Protein AF-A0A6P7TWE5-F1 (afdb_monomer_lite)

Structure (mmCIF, N/CA/C/O backbone):
data_AF-A0A6P7TWE5-F1
#
_entry.id   AF-A0A6P7TWE5-F1
#
loop_
_atom_site.group_PDB
_atom_site.id
_atom_site.type_symbol
_atom_site.label_atom_id
_atom_site.label_alt_id
_atom_site.label_comp_id
_atom_site.label_asym_id
_atom_site.label_entity_id
_atom_site.label_seq_id
_atom_site.pdbx_PDB_ins_code
_atom_site.Cartn_x
_atom_site.Cartn_y
_atom_site.Cartn_z
_atom_site.occupancy
_atom_site.B_iso_or_equiv
_atom_site.auth_seq_id
_atom_site.auth_comp_id
_atom_site.auth_asym_id
_atom_site.auth_atom_id
_atom_site.pdbx_PDB_model_num
ATOM 1 N N . MET A 1 1 ? -35.689 -6.577 49.315 1.00 40.00 1 MET A N 1
ATOM 2 C CA . MET A 1 1 ? -34.455 -6.416 48.510 1.00 40.00 1 MET A CA 1
ATOM 3 C C . MET A 1 1 ? -33.967 -4.991 48.693 1.00 40.00 1 MET A C 1
ATOM 5 O O . MET A 1 1 ? -34.772 -4.084 48.544 1.00 40.00 1 MET A O 1
ATOM 9 N N . ASN A 1 2 ? -32.713 -4.803 49.107 1.00 37.12 2 ASN A N 1
ATOM 10 C CA . ASN A 1 2 ? -32.165 -3.499 49.490 1.00 37.12 2 ASN A CA 1
ATOM 11 C C . ASN A 1 2 ? -31.443 -2.874 48.273 1.00 37.12 2 ASN A C 1
ATOM 13 O O . ASN A 1 2 ? -30.528 -3.521 47.755 1.00 37.12 2 ASN A O 1
ATOM 17 N N . PRO A 1 3 ? -31.833 -1.684 47.776 1.00 52.97 3 PRO A N 1
ATOM 18 C CA . PRO A 1 3 ? -31.231 -1.070 46.582 1.00 52.97 3 PRO A CA 1
ATOM 19 C C . PRO A 1 3 ? -29.738 -0.738 46.754 1.00 52.97 3 PRO A C 1
ATOM 21 O O . PRO A 1 3 ? -28.992 -0.742 45.779 1.00 52.97 3 PRO A O 1
ATOM 24 N N . ASP A 1 4 ? -29.289 -0.576 47.999 1.00 45.81 4 ASP A N 1
ATOM 25 C CA . ASP A 1 4 ? -27.899 -0.299 48.383 1.00 45.81 4 ASP A CA 1
ATOM 26 C C . ASP A 1 4 ? -26.917 -1.430 48.006 1.00 45.81 4 ASP A C 1
ATOM 28 O O . ASP A 1 4 ? -25.741 -1.204 47.720 1.00 45.81 4 ASP A O 1
ATOM 32 N N . LEU A 1 5 ? -27.403 -2.678 47.952 1.00 46.31 5 LEU A N 1
ATOM 33 C CA . LEU A 1 5 ? -26.560 -3.847 47.678 1.00 46.31 5 LEU A CA 1
ATOM 34 C C . LEU A 1 5 ? -26.184 -3.955 46.191 1.00 46.31 5 LEU A C 1
ATOM 36 O O . LEU A 1 5 ? -25.130 -4.489 45.853 1.00 46.31 5 LEU A O 1
ATOM 40 N N . LYS A 1 6 ? -27.031 -3.415 45.304 1.00 48.97 6 LYS A N 1
ATOM 41 C CA . LYS A 1 6 ? -26.830 -3.441 43.848 1.00 48.97 6 LYS A CA 1
ATOM 42 C C . LYS A 1 6 ? -25.816 -2.382 43.394 1.00 48.97 6 LYS A C 1
ATOM 44 O O . LYS A 1 6 ? -25.084 -2.613 42.436 1.00 48.97 6 LYS A O 1
ATOM 49 N N . GLU A 1 7 ? -25.746 -1.261 44.113 1.00 49.50 7 GLU A N 1
ATOM 50 C CA . GLU A 1 7 ? -24.743 -0.202 43.930 1.00 49.50 7 GLU A CA 1
ATOM 51 C C . GLU A 1 7 ? -23.364 -0.634 44.453 1.00 49.50 7 GLU A C 1
ATOM 53 O O . GLU A 1 7 ? -22.367 -0.494 43.745 1.00 49.50 7 GLU A O 1
ATOM 58 N N . LYS A 1 8 ? -23.297 -1.272 45.633 1.00 48.22 8 LYS A N 1
ATOM 59 C CA . LYS A 1 8 ? -22.029 -1.794 46.183 1.00 48.22 8 LYS A CA 1
ATOM 60 C C . LYS A 1 8 ? -21.395 -2.904 45.341 1.00 48.22 8 LYS A C 1
ATOM 62 O O . LYS A 1 8 ? -20.175 -3.013 45.311 1.00 48.22 8 LYS A O 1
ATOM 67 N N . PHE A 1 9 ? -22.193 -3.696 44.622 1.00 46.84 9 PHE A N 1
A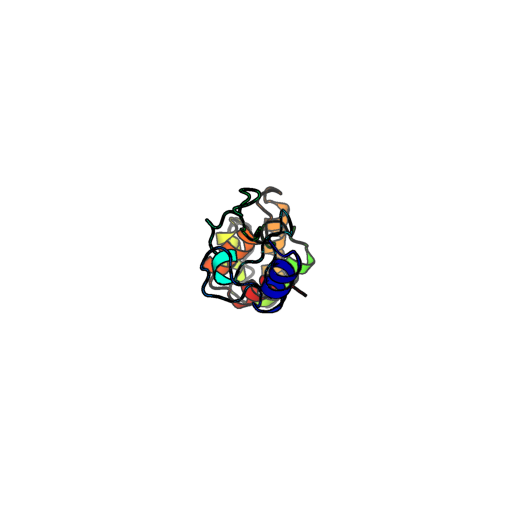TOM 68 C CA . PHE A 1 9 ? -21.667 -4.736 43.729 1.00 46.84 9 PHE A CA 1
ATOM 69 C C . PHE A 1 9 ? -21.022 -4.167 42.455 1.00 46.84 9 PHE A C 1
ATOM 71 O O . PHE A 1 9 ? -20.082 -4.757 41.931 1.00 46.84 9 PHE A O 1
ATOM 78 N N . LYS A 1 10 ? -21.473 -2.997 41.979 1.00 47.69 10 LYS A N 1
ATOM 79 C CA . LYS A 1 10 ? -20.889 -2.314 40.812 1.00 47.69 10 LYS A CA 1
ATOM 80 C C . LYS A 1 10 ? -19.547 -1.644 41.105 1.00 47.69 10 LYS A C 1
ATOM 82 O O . LYS A 1 10 ? -18.779 -1.433 40.174 1.00 47.69 10 LYS A O 1
ATOM 87 N N . SER A 1 11 ? -19.258 -1.301 42.362 1.00 47.06 11 SER A N 1
ATOM 88 C CA . SER A 1 11 ? -18.037 -0.562 42.715 1.00 47.06 11 SER A CA 1
ATOM 89 C C . SER A 1 11 ? -16.842 -1.450 43.081 1.00 47.06 11 SER A C 1
ATOM 91 O O . SER A 1 11 ? -15.770 -0.914 43.349 1.00 47.06 11 SER A O 1
ATOM 93 N N . LEU A 1 12 ? -17.016 -2.775 43.152 1.00 44.78 12 LEU A N 1
ATOM 94 C CA . LEU A 1 12 ? -15.995 -3.704 43.664 1.00 44.78 12 LEU A CA 1
ATOM 95 C C . LEU A 1 12 ? -15.346 -4.590 42.595 1.00 44.78 12 LEU A C 1
ATOM 97 O O . LEU A 1 12 ? -14.337 -5.227 42.884 1.00 44.78 12 LEU A O 1
ATOM 101 N N . PHE A 1 13 ? -15.868 -4.598 41.369 1.00 48.84 13 PHE A N 1
ATOM 102 C CA . PHE A 1 13 ? -15.290 -5.370 40.275 1.00 48.84 13 PHE A CA 1
ATOM 103 C C . PHE A 1 13 ? -14.877 -4.418 39.148 1.00 48.84 13 PHE A C 1
ATOM 105 O O . PHE A 1 13 ? -15.756 -3.805 38.539 1.00 48.84 13 PHE A O 1
ATOM 112 N N . PRO A 1 14 ? -13.572 -4.252 38.846 1.00 53.88 14 PRO A N 1
ATOM 113 C CA . PRO A 1 14 ? -13.181 -3.688 37.558 1.00 53.88 14 PRO A CA 1
ATOM 114 C C . PRO A 1 14 ? -13.872 -4.529 36.486 1.00 53.88 14 PRO A C 1
ATOM 116 O O . PRO A 1 14 ? -13.806 -5.752 36.555 1.00 53.88 14 PRO A O 1
ATOM 119 N N . SER A 1 15 ? -14.610 -3.878 35.584 1.00 63.00 15 SER A N 1
ATOM 120 C CA . SER A 1 15 ? -15.522 -4.499 34.617 1.00 63.00 15 SER A CA 1
ATOM 121 C C . SER A 1 15 ? -14.880 -5.716 33.959 1.00 63.00 15 SER A C 1
ATOM 123 O O . SER A 1 15 ? -14.079 -5.566 33.042 1.00 63.00 15 SER A O 1
ATOM 125 N N . LEU A 1 16 ? -15.173 -6.914 34.464 1.00 65.12 16 LEU A N 1
ATOM 126 C CA . LEU A 1 16 ? -14.702 -8.155 33.867 1.00 65.12 16 LEU A CA 1
ATOM 127 C C . LEU A 1 16 ? -15.353 -8.309 32.496 1.00 65.12 16 LEU A C 1
ATOM 129 O O . LEU A 1 16 ? -16.428 -7.768 32.227 1.00 65.12 16 LEU A O 1
ATOM 133 N N . CYS A 1 17 ? -14.662 -9.015 31.614 1.00 69.94 17 CYS A N 1
ATOM 134 C CA . CYS A 1 17 ? -15.148 -9.293 30.276 1.00 69.94 17 CYS A CA 1
ATOM 135 C C . CYS A 1 17 ? -16.419 -10.104 30.351 1.00 69.94 17 CYS A C 1
ATOM 137 O O . CYS A 1 17 ? -16.423 -11.193 30.902 1.00 69.94 17 CYS A O 1
ATOM 139 N N . LEU A 1 18 ? -17.481 -9.599 29.739 1.00 67.81 18 LEU A N 1
ATOM 140 C CA . LEU A 1 18 ? -18.753 -10.312 29.676 1.00 67.81 18 LEU A CA 1
ATOM 141 C C . LEU A 1 18 ? -18.718 -11.527 28.732 1.00 67.81 18 LEU A C 1
ATOM 143 O O . LEU A 1 18 ? -19.698 -12.253 28.657 1.00 67.81 18 LEU A O 1
ATOM 147 N N . PHE A 1 19 ? -17.611 -11.740 28.012 1.00 67.88 19 PHE A N 1
ATOM 148 C CA . PHE A 1 19 ? -17.412 -12.911 27.155 1.00 67.88 19 PHE A CA 1
ATOM 149 C C . PHE A 1 19 ? -16.644 -14.035 27.836 1.00 67.88 19 PHE A C 1
ATOM 151 O O . PHE A 1 19 ? -17.049 -15.186 27.736 1.00 67.88 19 PHE A O 1
ATOM 158 N N . CYS A 1 20 ? -15.518 -13.719 28.480 1.00 72.31 20 CYS A N 1
ATOM 159 C CA . CYS A 1 20 ? -14.682 -14.739 29.110 1.00 72.31 20 CYS A CA 1
ATOM 160 C C . CYS A 1 20 ? -14.791 -14.759 30.630 1.00 72.31 20 CYS A C 1
ATOM 162 O O . CYS A 1 20 ? -14.310 -15.700 31.235 1.00 72.31 20 CYS A O 1
ATOM 164 N N . GLU A 1 21 ? -15.357 -13.725 31.257 1.00 70.62 21 GLU A N 1
ATOM 165 C CA . GLU A 1 21 ? -15.480 -13.551 32.716 1.00 70.62 21 GLU A CA 1
ATOM 166 C C . GLU A 1 21 ? -14.149 -13.584 33.498 1.00 70.62 21 GLU A C 1
ATOM 168 O O . GLU A 1 21 ? -14.121 -13.346 34.701 1.00 70.62 21 GLU A O 1
ATOM 173 N N . GLU A 1 22 ? -13.026 -13.789 32.811 1.00 69.06 22 GLU A N 1
ATOM 174 C CA . GLU A 1 22 ? -11.705 -13.974 33.408 1.00 69.06 22 GLU A CA 1
ATOM 175 C C . GLU A 1 22 ? -10.855 -12.701 33.379 1.00 69.06 22 GLU A C 1
ATOM 177 O O . GLU A 1 22 ? -10.067 -12.444 34.289 1.00 69.06 22 GLU A O 1
ATOM 182 N N . LYS A 1 23 ? -10.986 -11.892 32.321 1.00 74.38 23 LYS A N 1
ATOM 183 C CA . LYS A 1 23 ? -10.081 -10.764 32.053 1.00 74.38 23 LYS A CA 1
ATOM 184 C C . LYS A 1 23 ? -10.754 -9.430 32.330 1.00 74.38 23 LYS A C 1
ATOM 186 O O . LYS A 1 23 ? -11.927 -9.235 32.017 1.00 74.38 23 LYS A O 1
ATOM 191 N N . VAL A 1 24 ? -9.992 -8.483 32.874 1.00 71.00 24 VAL A N 1
ATOM 192 C CA . VAL A 1 24 ? -10.452 -7.098 33.033 1.00 71.00 24 VAL A CA 1
ATOM 193 C C . VAL A 1 24 ? -10.667 -6.485 31.655 1.00 71.00 24 VAL A C 1
ATOM 195 O O . VAL A 1 24 ? -9.848 -6.634 30.749 1.00 71.00 24 VAL A O 1
ATOM 198 N N . SER A 1 25 ? -11.787 -5.793 31.509 1.00 66.50 25 SER A N 1
ATOM 199 C CA . SER A 1 25 ? -12.202 -5.178 30.261 1.00 66.50 25 SER A CA 1
ATOM 200 C C . SER A 1 25 ? -12.032 -3.681 30.303 1.00 66.50 25 SER A C 1
ATOM 202 O O . SER A 1 25 ? -12.482 -3.008 31.232 1.00 66.50 25 SER A O 1
ATOM 204 N N . THR A 1 26 ? -11.406 -3.168 29.255 1.00 64.50 26 THR A N 1
ATOM 205 C CA . THR A 1 26 ? -11.159 -1.742 29.036 1.00 64.50 26 THR A CA 1
ATOM 206 C C . THR A 1 26 ? -11.798 -1.252 27.739 1.00 64.50 26 THR A C 1
ATOM 208 O O . THR A 1 26 ? -11.992 -0.047 27.573 1.00 64.50 26 THR A O 1
ATOM 211 N N . LEU A 1 27 ? -12.169 -2.163 26.831 1.00 65.19 27 LEU A N 1
ATOM 212 C CA . LEU A 1 27 ? -12.747 -1.817 25.539 1.00 65.19 27 LEU A CA 1
ATOM 213 C C . LEU A 1 27 ? -14.261 -1.749 25.627 1.00 65.19 27 LEU A C 1
ATOM 215 O O . LEU A 1 27 ? -14.900 -2.689 26.085 1.00 65.19 27 LEU A O 1
ATOM 219 N N . LYS A 1 28 ? -14.843 -0.659 25.130 1.00 67.56 28 LYS A N 1
ATOM 220 C CA . LYS A 1 28 ? -16.293 -0.533 24.972 1.00 67.56 28 LYS A CA 1
ATOM 221 C C . LYS A 1 28 ? -16.727 -1.055 23.604 1.00 67.56 28 LYS A C 1
ATOM 223 O O . LYS A 1 28 ? -16.051 -0.800 22.610 1.00 67.56 28 LYS A O 1
ATOM 228 N N . CYS A 1 29 ? -17.878 -1.721 23.544 1.00 63.84 29 CYS A N 1
ATOM 229 C CA . CYS A 1 29 ? -18.528 -2.068 22.282 1.00 63.84 29 CYS A CA 1
ATOM 230 C C . CYS A 1 29 ? -18.778 -0.792 21.470 1.00 63.84 29 CYS A C 1
ATOM 232 O O . CYS A 1 29 ? -19.393 0.149 21.969 1.00 63.84 29 CYS A O 1
ATOM 234 N N . GLN A 1 30 ? -18.308 -0.759 20.225 1.00 59.81 30 GLN A N 1
ATOM 235 C CA . GLN A 1 30 ? -18.367 0.445 19.395 1.00 59.81 30 GLN A CA 1
ATOM 236 C C . GLN A 1 30 ? -19.795 0.787 18.948 1.00 59.81 30 GLN A C 1
ATOM 238 O O . GLN A 1 30 ? -20.130 1.963 18.844 1.00 59.81 30 GLN A O 1
ATOM 243 N N . SER A 1 31 ? -20.656 -0.214 18.748 1.00 62.19 31 SER A N 1
ATOM 244 C CA . SER A 1 31 ? -22.012 -0.001 18.225 1.00 62.19 31 SER A CA 1
ATOM 245 C C . SER A 1 31 ? -22.982 0.556 19.267 1.00 62.19 31 SER A C 1
ATOM 247 O O . SER A 1 31 ? -23.810 1.402 18.946 1.00 62.19 31 SER A O 1
ATOM 249 N N . CYS A 1 32 ? -22.913 0.079 20.514 1.00 68.19 32 CYS A N 1
ATOM 250 C CA . CYS A 1 32 ? -23.849 0.491 21.565 1.00 68.19 32 CYS A CA 1
ATOM 251 C C . CYS A 1 32 ? -23.189 1.250 22.720 1.00 68.19 32 CYS A C 1
ATOM 253 O O . CYS A 1 32 ? -23.896 1.889 23.494 1.00 68.19 32 CYS A O 1
ATOM 255 N N . GLY A 1 33 ? -21.865 1.162 22.888 1.00 63.78 33 GLY A N 1
ATOM 256 C CA . GLY A 1 33 ? -21.130 1.769 24.005 1.00 63.78 33 GLY A CA 1
ATOM 257 C C . GLY A 1 33 ? -21.430 1.169 25.383 1.00 63.78 33 GLY A C 1
ATOM 258 O O . GLY A 1 33 ? -20.843 1.608 26.372 1.00 63.78 33 GLY A O 1
ATOM 259 N N . GLN A 1 34 ? -22.338 0.191 25.459 1.00 59.41 34 GLN A N 1
ATOM 260 C CA . GLN A 1 34 ? -22.897 -0.330 26.710 1.00 59.41 34 GLN A CA 1
ATOM 261 C C . GLN A 1 34 ? -22.122 -1.527 27.272 1.00 59.41 34 GLN A C 1
ATOM 263 O O . GLN A 1 34 ? -22.130 -1.739 28.481 1.00 59.41 34 GLN A O 1
ATOM 268 N N . MET A 1 35 ? -21.425 -2.287 26.424 1.00 60.28 35 MET A N 1
ATOM 269 C CA . MET A 1 35 ? -20.679 -3.479 26.835 1.00 60.28 35 MET A CA 1
ATOM 270 C C . MET A 1 35 ? -19.188 -3.181 26.983 1.00 60.28 35 MET A C 1
ATOM 272 O O . MET A 1 35 ? -18.642 -2.461 26.149 1.00 60.28 35 MET A O 1
ATOM 276 N N . VAL A 1 36 ? -18.535 -3.753 28.002 1.00 64.81 36 VAL A N 1
ATOM 277 C CA . VAL A 1 36 ? -17.075 -3.705 28.172 1.00 64.81 36 VAL A CA 1
ATOM 278 C C . VAL A 1 36 ? -16.508 -5.115 27.977 1.00 64.81 36 VAL A C 1
ATOM 280 O O . VAL A 1 36 ? -16.946 -6.046 28.651 1.00 64.81 36 VAL A O 1
ATOM 283 N N . ILE A 1 37 ? -15.577 -5.279 27.037 1.00 70.88 37 ILE A N 1
ATOM 284 C CA . ILE A 1 37 ? -14.916 -6.553 26.706 1.00 70.88 37 ILE A CA 1
ATOM 285 C C . ILE A 1 37 ? -13.390 -6.431 26.829 1.00 70.88 37 ILE A C 1
ATOM 287 O O . ILE A 1 37 ? -12.836 -5.324 26.808 1.00 70.88 37 ILE A O 1
ATOM 291 N N . CYS A 1 38 ? -12.697 -7.558 26.987 1.00 73.38 38 CYS A N 1
ATOM 292 C CA . CYS A 1 38 ? -11.237 -7.583 27.001 1.00 73.38 38 CYS A CA 1
ATOM 293 C C . CYS A 1 38 ? -10.676 -7.473 25.576 1.00 73.38 38 CYS A C 1
ATOM 295 O O . CYS A 1 38 ? -11.379 -7.725 24.595 1.00 73.38 38 CYS A O 1
ATOM 297 N N . GLU A 1 39 ? -9.403 -7.088 25.458 1.00 70.00 39 GLU A N 1
ATOM 298 C CA . GLU A 1 39 ? -8.745 -6.881 24.160 1.00 70.00 39 GLU A CA 1
ATOM 299 C C . GLU A 1 39 ? -8.763 -8.128 23.274 1.00 70.00 39 GLU A C 1
ATOM 301 O O . GLU A 1 39 ? -8.982 -8.025 22.070 1.00 70.00 39 GLU A O 1
ATOM 306 N N . GLU A 1 40 ? -8.604 -9.306 23.871 1.00 71.12 40 GLU A N 1
ATOM 307 C CA . GLU A 1 40 ? -8.606 -10.573 23.140 1.00 71.12 40 GLU A CA 1
ATOM 308 C C . GLU A 1 40 ? -9.989 -10.891 22.569 1.00 71.12 40 GLU A C 1
ATOM 310 O O . GLU A 1 40 ? -10.123 -11.062 21.359 1.00 71.12 40 GLU A O 1
ATOM 315 N N . CYS A 1 41 ? -11.038 -10.848 23.397 1.00 72.38 41 CYS A N 1
ATOM 316 C CA . CYS A 1 41 ? -12.408 -11.074 22.932 1.00 72.38 41 CYS A CA 1
ATOM 317 C C . CYS A 1 41 ? -12.873 -9.991 21.942 1.00 72.38 41 CYS A C 1
ATOM 319 O O . CYS A 1 41 ? -13.679 -10.275 21.063 1.00 72.38 41 CYS A O 1
ATOM 321 N N . GLY A 1 42 ? -12.361 -8.759 22.037 1.00 65.56 42 GLY A N 1
ATOM 322 C CA . GLY A 1 42 ? -12.638 -7.692 21.064 1.00 65.56 42 GLY A CA 1
ATOM 323 C C . GLY A 1 42 ? -11.896 -7.819 19.734 1.00 65.56 42 GLY A C 1
ATOM 324 O O . GLY A 1 42 ? -12.201 -7.082 18.798 1.00 65.56 42 GLY A O 1
ATOM 325 N N . THR A 1 43 ? -10.925 -8.726 19.644 1.00 62.88 43 THR A N 1
ATOM 326 C CA . THR A 1 43 ? -10.154 -8.974 18.417 1.00 62.88 43 THR A CA 1
ATOM 327 C C . THR A 1 43 ? -10.647 -10.220 17.681 1.00 62.88 43 THR A C 1
ATOM 329 O O . THR A 1 43 ? -10.376 -10.374 16.492 1.00 62.88 43 THR A O 1
ATOM 332 N N . GLU A 1 44 ? -11.408 -11.096 18.345 1.00 62.50 44 GLU A N 1
ATOM 333 C CA . GLU A 1 44 ? -11.959 -12.277 17.689 1.00 62.50 44 GLU A CA 1
ATOM 334 C C . GLU A 1 44 ? -13.023 -11.900 16.643 1.00 62.50 44 GLU A C 1
ATOM 336 O O . GLU A 1 44 ? -13.971 -11.176 16.957 1.00 62.50 44 GLU A O 1
ATOM 341 N N . PRO A 1 45 ? -12.927 -12.427 15.407 1.00 55.88 45 PRO A N 1
ATOM 342 C CA . PRO A 1 45 ? -13.816 -12.070 14.297 1.00 55.88 45 PRO A CA 1
ATOM 343 C C . PRO A 1 45 ? -15.269 -12.522 14.500 1.00 55.88 45 PRO A C 1
ATOM 345 O O . PRO A 1 45 ? -16.133 -12.187 13.695 1.00 55.88 45 PRO A O 1
ATOM 348 N N . ASN A 1 46 ? -15.537 -13.284 15.563 1.00 57.16 46 ASN A N 1
ATOM 349 C CA . ASN A 1 46 ? -16.837 -13.870 15.862 1.00 57.16 46 ASN A CA 1
ATOM 350 C C . ASN A 1 46 ? -17.398 -13.433 17.224 1.00 57.16 46 ASN A C 1
ATOM 352 O O . ASN A 1 46 ? -18.370 -14.012 17.706 1.00 57.16 46 ASN A O 1
ATOM 356 N N . SER A 1 47 ? -16.793 -12.434 17.877 1.00 61.53 47 SER A N 1
ATOM 357 C CA . SER A 1 47 ? -17.402 -11.864 19.073 1.00 61.53 47 SER A CA 1
ATOM 358 C C . SER A 1 47 ? -18.596 -11.003 18.654 1.00 61.53 47 SER A C 1
ATOM 360 O O . SER A 1 47 ? -18.473 -10.079 17.852 1.00 61.53 47 SER A O 1
ATOM 362 N N . THR A 1 48 ? -19.783 -11.334 19.157 1.00 64.62 48 THR A N 1
ATOM 363 C CA . THR A 1 48 ? -21.022 -10.577 18.927 1.00 64.62 48 THR A CA 1
ATOM 364 C C . THR A 1 48 ? -21.535 -10.022 20.241 1.00 64.62 48 THR A C 1
ATOM 366 O O . THR A 1 48 ? -21.782 -10.782 21.178 1.00 64.62 48 THR A O 1
ATOM 369 N N . CYS A 1 49 ? -21.738 -8.711 20.325 1.00 66.00 49 CYS A N 1
ATOM 370 C CA . CYS A 1 49 ? -22.273 -8.072 21.521 1.00 66.00 49 CYS A CA 1
ATOM 371 C C . CYS A 1 49 ? -23.600 -8.728 21.939 1.00 66.00 49 CYS A C 1
ATOM 373 O O . CYS A 1 49 ? -24.555 -8.709 21.175 1.00 66.00 49 CYS A O 1
ATOM 375 N N . LEU A 1 50 ? -23.695 -9.270 23.153 1.00 65.06 50 LEU A N 1
ATOM 376 C CA . LEU A 1 50 ? -24.901 -9.978 23.613 1.00 65.06 50 LEU A CA 1
ATOM 377 C C . LEU A 1 50 ? -26.148 -9.076 23.722 1.00 65.06 50 LEU A C 1
ATOM 379 O O . LEU A 1 50 ? -27.265 -9.572 23.635 1.00 65.06 50 LEU A O 1
ATOM 383 N N . GLU A 1 51 ? -25.969 -7.760 23.876 1.00 62.75 51 GLU A N 1
ATOM 384 C CA . GLU A 1 51 ? -27.076 -6.797 24.004 1.00 62.75 51 GLU A CA 1
ATOM 385 C C . GLU A 1 51 ? -27.634 -6.341 22.648 1.00 62.75 51 GLU A C 1
ATOM 387 O O . GLU A 1 51 ? -28.845 -6.304 22.448 1.00 62.75 51 GLU A O 1
ATOM 392 N N . CYS A 1 52 ? -26.769 -5.996 21.687 1.00 65.31 52 CYS A N 1
ATOM 393 C CA . CYS A 1 52 ? -27.204 -5.490 20.377 1.00 65.31 52 CYS A CA 1
ATOM 394 C C . CYS A 1 52 ? -27.005 -6.479 19.220 1.00 65.31 52 CYS A C 1
ATOM 396 O O . CYS A 1 52 ? -27.365 -6.160 18.087 1.00 65.31 52 CYS A O 1
ATOM 398 N N . GLN A 1 53 ? -26.423 -7.649 19.497 1.00 64.38 53 GLN A N 1
ATOM 399 C CA . GLN A 1 53 ? -26.086 -8.712 18.539 1.00 64.38 53 GLN A CA 1
ATOM 400 C C . GLN A 1 53 ? -25.233 -8.232 17.356 1.00 64.38 53 GLN A C 1
ATOM 402 O O . GLN A 1 53 ? -25.162 -8.887 16.321 1.00 64.38 53 GLN A O 1
ATOM 407 N N . GLN A 1 54 ? -24.567 -7.085 17.509 1.00 62.72 54 GLN A N 1
ATOM 408 C CA . GLN A 1 54 ? -23.658 -6.549 16.505 1.00 62.72 54 GLN A CA 1
ATOM 409 C C . GLN A 1 54 ? -22.266 -7.171 16.665 1.00 62.72 54 GLN A C 1
ATOM 411 O O . GLN A 1 54 ? -21.846 -7.411 17.804 1.00 62.72 54 GLN A O 1
ATOM 416 N N . PRO A 1 55 ? -21.531 -7.392 15.562 1.00 60.94 55 PRO A N 1
ATOM 417 C CA . PRO A 1 55 ? -20.137 -7.806 15.620 1.00 60.94 55 PRO A CA 1
ATOM 418 C C . PRO A 1 55 ? -19.326 -6.808 16.453 1.00 60.94 55 PRO A C 1
ATOM 420 O O . PRO A 1 55 ? -19.367 -5.602 16.214 1.00 60.94 55 PRO A O 1
ATOM 423 N N . THR A 1 56 ? -18.578 -7.301 17.438 1.00 53.69 56 THR A N 1
ATOM 424 C CA . THR A 1 56 ? -17.578 -6.510 18.174 1.00 53.69 56 THR A CA 1
ATOM 425 C C . THR A 1 56 ? -16.263 -6.390 17.420 1.00 53.69 56 THR A C 1
ATOM 427 O O . THR A 1 56 ? -15.302 -5.849 17.966 1.00 53.69 56 THR A O 1
ATOM 430 N N . THR A 1 57 ? -16.239 -6.818 16.153 1.00 48.44 57 THR A N 1
ATOM 431 C CA . THR A 1 57 ? -15.140 -6.550 15.240 1.00 48.44 57 THR A CA 1
ATOM 432 C C . THR A 1 57 ? -14.804 -5.073 15.318 1.00 48.44 57 THR A C 1
ATOM 434 O O . THR A 1 57 ? -15.658 -4.214 15.079 1.00 48.44 57 THR A O 1
ATOM 437 N N . ARG A 1 58 ? -13.532 -4.766 15.582 1.00 46.84 58 ARG A N 1
ATOM 438 C CA . ARG A 1 58 ? -12.964 -3.582 14.953 1.00 46.84 58 ARG A CA 1
ATOM 439 C C . ARG A 1 58 ? -13.327 -3.736 13.480 1.00 46.84 58 ARG A C 1
ATOM 441 O O . ARG A 1 58 ? -12.827 -4.661 12.842 1.00 46.84 58 ARG A O 1
ATOM 448 N N . GLU A 1 59 ? -14.178 -2.866 12.934 1.00 47.78 59 GLU A N 1
ATOM 449 C CA . GLU A 1 59 ? -13.936 -2.490 11.548 1.00 47.78 59 GLU A CA 1
ATOM 450 C C . GLU A 1 59 ? -12.456 -2.145 11.557 1.00 47.78 59 GLU A C 1
ATOM 452 O O . GLU A 1 59 ? -12.026 -1.261 12.308 1.00 47.78 59 GLU A O 1
ATOM 457 N N . SER A 1 60 ? -11.645 -2.971 10.897 1.00 45.47 60 SER A N 1
ATOM 458 C CA . SER A 1 60 ? -10.246 -2.659 10.720 1.00 45.47 60 SER A CA 1
ATOM 459 C C . SER A 1 60 ? -10.269 -1.262 10.125 1.00 45.47 60 SER A C 1
ATOM 461 O O . SER A 1 60 ? -10.638 -1.093 8.970 1.00 45.47 60 SER A O 1
ATOM 463 N N . GLY A 1 61 ? -9.971 -0.226 10.918 1.00 44.19 61 GLY A N 1
ATOM 464 C CA . GLY A 1 61 ? -10.057 1.170 10.471 1.00 44.19 61 GLY A CA 1
ATOM 465 C C . GLY A 1 61 ? -9.104 1.464 9.305 1.00 44.19 61 GLY A C 1
ATOM 466 O O . GLY A 1 61 ? -9.064 2.571 8.775 1.00 44.19 61 GLY A O 1
ATOM 467 N N . ILE A 1 62 ? -8.332 0.452 8.911 1.00 48.31 62 ILE A N 1
ATOM 468 C CA . ILE A 1 62 ? -7.477 0.368 7.743 1.00 48.31 62 ILE A CA 1
ATOM 469 C C . ILE A 1 62 ? -8.303 0.158 6.460 1.00 48.31 62 ILE A C 1
ATOM 471 O O . ILE A 1 62 ? -7.930 0.701 5.423 1.00 48.31 62 ILE A O 1
ATOM 475 N N . GLU A 1 63 ? -9.438 -0.549 6.509 1.00 47.94 63 GLU A N 1
ATOM 476 C CA . GLU A 1 63 ? -10.200 -0.965 5.317 1.00 47.94 63 GLU A CA 1
ATOM 477 C C . GLU A 1 63 ? -10.887 0.209 4.591 1.00 47.94 63 GLU A C 1
ATOM 479 O O . GLU A 1 63 ? -11.145 0.131 3.393 1.00 47.94 63 GLU A O 1
ATOM 484 N N . SER A 1 64 ? -11.059 1.353 5.265 1.00 53.09 64 SER A N 1
ATOM 485 C CA . SER A 1 64 ? -11.808 2.501 4.723 1.00 53.09 64 SER A CA 1
ATOM 486 C C . SER A 1 64 ? -10.982 3.776 4.544 1.00 53.09 64 SER A C 1
ATOM 488 O O . SER A 1 64 ? -11.485 4.775 4.011 1.00 53.09 64 SER A O 1
ATOM 490 N N . ARG A 1 65 ? -9.711 3.806 4.976 1.00 63.91 65 ARG A N 1
ATOM 491 C CA . ARG A 1 65 ? -8.884 5.000 4.759 1.00 63.91 65 ARG A CA 1
ATOM 492 C C . ARG A 1 65 ? -8.452 5.039 3.295 1.00 63.91 65 ARG A C 1
ATOM 494 O O . ARG A 1 65 ? -7.525 4.351 2.877 1.00 63.91 65 ARG A O 1
ATOM 501 N N . LYS A 1 66 ? -9.107 5.920 2.535 1.00 69.62 66 LYS A N 1
ATOM 502 C CA . LYS A 1 66 ? -8.710 6.261 1.165 1.00 69.62 66 LYS A CA 1
ATOM 503 C C . LYS A 1 66 ? -7.235 6.653 1.127 1.00 69.62 66 LYS A C 1
ATOM 505 O O . LYS A 1 66 ? -6.813 7.571 1.842 1.00 69.62 66 LYS A O 1
ATOM 510 N N . LEU A 1 67 ? -6.483 5.970 0.269 1.00 78.50 67 LEU A N 1
ATOM 511 C CA . LEU A 1 67 ? -5.097 6.297 -0.033 1.00 78.50 67 LEU A CA 1
ATOM 512 C C . LEU A 1 67 ? -5.002 7.722 -0.582 1.00 78.50 67 LEU A C 1
ATOM 514 O O . LEU A 1 67 ? -5.806 8.149 -1.412 1.00 78.50 67 LEU A O 1
ATOM 518 N N . LYS A 1 68 ? -4.017 8.474 -0.093 1.00 84.12 68 LYS A N 1
ATOM 519 C CA . LYS A 1 68 ? -3.676 9.799 -0.615 1.00 84.12 68 LYS A CA 1
ATOM 520 C C . LYS A 1 68 ? -2.323 9.734 -1.303 1.00 84.12 68 LYS A C 1
ATOM 522 O O . LYS A 1 68 ? -1.463 8.944 -0.934 1.00 84.12 68 LYS A O 1
ATOM 527 N N . GLU A 1 69 ? -2.089 10.657 -2.223 1.00 84.56 69 GLU A N 1
ATOM 528 C CA . GLU A 1 69 ? -0.828 10.778 -2.965 1.00 84.56 69 GLU A CA 1
ATOM 529 C C . GLU A 1 69 ? 0.409 10.859 -2.045 1.00 84.56 69 GLU A C 1
ATOM 531 O O . GLU A 1 69 ? 1.433 10.219 -2.281 1.00 84.56 69 GLU A O 1
ATOM 536 N N . LYS A 1 70 ? 0.279 11.551 -0.904 1.00 87.56 70 LYS A N 1
ATOM 537 C CA . LYS A 1 70 ? 1.321 11.608 0.135 1.00 87.56 70 LYS A CA 1
ATOM 538 C C . LYS A 1 70 ? 1.672 10.239 0.734 1.00 87.56 70 LYS A C 1
ATOM 540 O O . LYS A 1 70 ? 2.812 10.037 1.145 1.00 87.56 70 LYS A O 1
ATOM 545 N N . ASP A 1 71 ? 0.704 9.330 0.817 1.00 86.56 71 ASP A N 1
ATOM 546 C C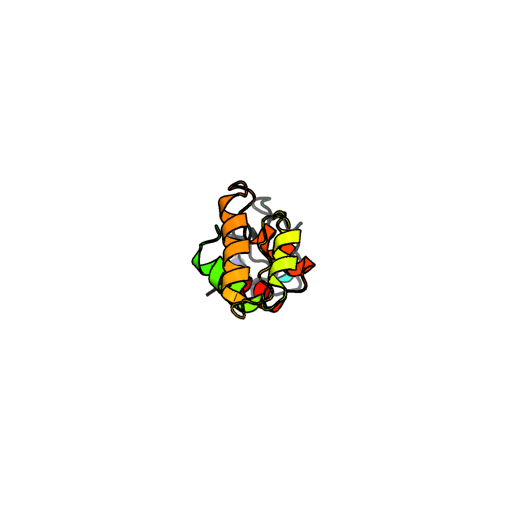A . ASP A 1 71 ? 0.891 7.993 1.378 1.00 86.56 71 ASP A CA 1
ATOM 547 C C . ASP A 1 71 ? 1.671 7.129 0.374 1.00 86.56 71 ASP A C 1
ATOM 549 O O . ASP A 1 71 ? 2.620 6.453 0.765 1.00 86.56 71 ASP A O 1
ATOM 553 N N . LEU A 1 72 ? 1.398 7.283 -0.929 1.00 88.94 72 LEU A N 1
ATOM 554 C CA . LEU A 1 72 ? 2.179 6.653 -2.003 1.00 88.94 72 LEU A CA 1
ATOM 555 C C . LEU A 1 72 ? 3.649 7.087 -1.966 1.00 88.94 72 LEU A C 1
ATOM 557 O O . LEU A 1 72 ? 4.545 6.253 -2.062 1.00 88.94 72 LEU A O 1
ATOM 561 N N . LEU A 1 73 ? 3.925 8.379 -1.753 1.00 89.62 73 LEU A N 1
ATOM 562 C CA . LEU A 1 73 ? 5.303 8.869 -1.643 1.00 89.62 73 LEU A CA 1
ATOM 563 C C . LEU A 1 73 ? 6.030 8.327 -0.400 1.00 89.62 73 LEU A C 1
ATOM 565 O O . LEU A 1 73 ? 7.229 8.052 -0.459 1.00 89.62 73 LEU A O 1
ATOM 569 N N . LYS A 1 74 ? 5.334 8.171 0.736 1.00 89.31 74 LYS A N 1
ATOM 570 C CA . LYS A 1 74 ? 5.917 7.545 1.937 1.00 89.31 74 LYS A CA 1
ATOM 571 C C . LYS A 1 74 ? 6.313 6.093 1.660 1.00 89.31 74 LYS A C 1
ATOM 573 O O . LYS A 1 74 ? 7.415 5.702 2.034 1.00 89.31 74 LYS A O 1
ATOM 578 N N . VAL A 1 75 ? 5.438 5.336 0.996 1.00 90.06 75 VAL A N 1
ATOM 579 C CA . VAL A 1 75 ? 5.693 3.944 0.597 1.00 90.06 75 VAL A CA 1
ATOM 580 C C . VAL A 1 75 ? 6.860 3.884 -0.383 1.00 90.06 75 VAL A C 1
ATOM 582 O O . VAL A 1 75 ? 7.817 3.164 -0.127 1.00 90.06 75 VAL A O 1
ATOM 585 N N . ALA A 1 76 ? 6.862 4.716 -1.427 1.00 90.56 76 ALA A N 1
ATOM 586 C CA . ALA A 1 76 ? 7.925 4.761 -2.433 1.00 90.56 76 ALA A CA 1
ATOM 587 C C . ALA A 1 76 ? 9.326 4.965 -1.833 1.00 90.56 76 ALA A C 1
ATOM 589 O O . ALA A 1 76 ? 10.279 4.300 -2.232 1.00 90.56 76 ALA A O 1
ATOM 590 N N . LYS A 1 77 ? 9.454 5.818 -0.808 1.00 90.44 77 LYS A N 1
ATOM 591 C CA . LYS A 1 77 ? 10.718 6.027 -0.073 1.00 90.44 77 LYS A CA 1
ATOM 592 C C . LYS A 1 77 ? 11.241 4.776 0.639 1.00 90.44 77 LYS A C 1
ATOM 594 O O . LYS A 1 77 ? 12.399 4.760 1.050 1.00 90.44 77 LYS A O 1
ATOM 599 N N . LYS A 1 78 ? 10.389 3.774 0.849 1.00 90.06 78 LYS A N 1
ATOM 600 C CA . LYS A 1 78 ? 10.698 2.516 1.537 1.00 90.06 78 LYS A CA 1
ATOM 601 C C . LYS A 1 78 ? 10.793 1.315 0.606 1.00 90.06 78 LYS A C 1
ATOM 603 O O . LYS A 1 78 ? 11.287 0.286 1.045 1.00 90.06 78 LYS A O 1
ATOM 608 N N . LEU A 1 79 ? 10.371 1.446 -0.651 1.00 88.19 79 LEU A N 1
ATOM 609 C CA . LEU A 1 79 ? 10.426 0.352 -1.620 1.00 88.19 79 LEU A CA 1
ATOM 610 C C . LEU A 1 79 ? 11.857 -0.003 -2.029 1.00 88.19 79 LEU A C 1
ATOM 612 O O . LEU A 1 79 ? 12.138 -1.165 -2.305 1.00 88.19 79 LEU A O 1
ATOM 616 N N . GLY A 1 80 ? 12.773 0.973 -2.057 1.00 85.56 80 GLY A N 1
ATOM 617 C CA . GLY A 1 80 ? 14.138 0.725 -2.527 1.00 85.56 80 GLY A CA 1
ATOM 618 C C . GLY A 1 80 ? 14.107 0.073 -3.908 1.00 85.56 80 GLY A C 1
ATOM 619 O O . GLY A 1 80 ? 13.323 0.500 -4.740 1.00 85.56 80 GLY A O 1
ATOM 620 N N . ASN A 1 81 ? 14.891 -0.982 -4.136 1.00 85.19 81 ASN A N 1
ATOM 621 C CA . ASN A 1 81 ? 14.913 -1.719 -5.409 1.00 85.19 81 ASN A CA 1
ATOM 622 C C . ASN A 1 81 ? 13.708 -2.646 -5.628 1.00 85.19 81 ASN A C 1
ATOM 624 O O . ASN A 1 81 ? 13.556 -3.168 -6.726 1.00 85.19 81 ASN A O 1
ATOM 628 N N . ASN A 1 82 ? 12.839 -2.837 -4.634 1.00 87.25 82 ASN A N 1
ATOM 629 C CA . ASN A 1 82 ? 11.699 -3.756 -4.727 1.00 87.25 82 ASN A CA 1
ATOM 630 C C . ASN A 1 82 ? 10.477 -3.104 -5.396 1.00 87.25 82 ASN A C 1
ATOM 632 O O . ASN A 1 82 ? 9.404 -3.701 -5.482 1.00 87.25 82 ASN A O 1
ATOM 636 N N . TRP A 1 83 ? 10.619 -1.864 -5.879 1.00 88.06 83 TRP A N 1
ATOM 637 C CA . TRP A 1 83 ? 9.527 -1.097 -6.470 1.00 88.06 83 TRP A CA 1
ATOM 638 C C . TRP A 1 83 ? 8.852 -1.797 -7.656 1.00 88.06 83 TRP A C 1
ATOM 640 O O . TRP A 1 83 ? 7.639 -1.681 -7.826 1.00 88.06 83 TRP A O 1
ATOM 650 N N . TRP A 1 84 ? 9.614 -2.541 -8.457 1.00 87.12 84 TRP A N 1
ATOM 651 C CA . TRP A 1 84 ? 9.096 -3.250 -9.626 1.00 87.12 84 TRP A CA 1
ATOM 652 C C . TRP A 1 84 ? 8.308 -4.505 -9.230 1.00 87.12 84 TRP A C 1
ATOM 654 O O . TRP A 1 84 ? 7.278 -4.778 -9.838 1.00 87.12 84 TRP A O 1
ATOM 664 N N . GLN A 1 85 ? 8.723 -5.219 -8.174 1.00 89.06 85 GLN A N 1
ATOM 665 C CA . GLN A 1 85 ? 7.993 -6.383 -7.648 1.00 89.06 85 GLN A CA 1
ATOM 666 C C . GLN A 1 85 ? 6.618 -5.963 -7.139 1.00 89.06 85 GLN A C 1
ATOM 668 O O . GLN A 1 85 ? 5.610 -6.554 -7.512 1.00 89.06 85 GLN A O 1
ATOM 673 N N . VAL A 1 86 ? 6.569 -4.877 -6.361 1.00 89.06 86 VAL A N 1
ATOM 674 C CA . VAL A 1 86 ? 5.304 -4.301 -5.888 1.00 89.06 86 VAL A CA 1
ATOM 675 C C . VAL A 1 86 ? 4.425 -3.880 -7.065 1.00 89.06 86 VAL A C 1
ATOM 677 O O . VAL A 1 86 ? 3.226 -4.129 -7.044 1.00 89.06 86 VAL A O 1
ATOM 680 N N . GLY A 1 87 ? 5.003 -3.308 -8.126 1.00 87.88 87 GLY A N 1
ATOM 681 C CA . GLY A 1 87 ? 4.270 -3.008 -9.359 1.00 87.88 87 GLY A CA 1
ATOM 682 C C . GLY A 1 87 ? 3.596 -4.229 -9.983 1.00 87.88 87 GLY A C 1
ATOM 683 O O . GLY A 1 87 ? 2.421 -4.155 -10.336 1.00 87.88 87 GLY A O 1
ATOM 684 N N . ILE A 1 88 ? 4.309 -5.355 -10.060 1.00 87.81 88 ILE A N 1
ATOM 685 C CA . ILE A 1 88 ? 3.781 -6.616 -10.596 1.00 87.81 88 ILE A CA 1
ATOM 686 C C . ILE A 1 88 ? 2.617 -7.132 -9.743 1.00 87.81 88 ILE A C 1
ATOM 688 O O . ILE A 1 88 ? 1.566 -7.453 -10.294 1.00 87.81 88 ILE A O 1
ATOM 692 N N . PHE A 1 89 ? 2.765 -7.162 -8.415 1.00 89.56 89 PHE A N 1
ATOM 693 C CA . PHE A 1 89 ? 1.695 -7.609 -7.510 1.00 89.56 89 PHE A CA 1
ATOM 694 C C . PHE A 1 89 ? 0.471 -6.687 -7.533 1.00 89.56 89 PHE A C 1
ATOM 696 O O . PHE A 1 89 ? -0.661 -7.137 -7.384 1.00 89.56 89 PHE A O 1
ATOM 703 N N . LEU A 1 90 ? 0.676 -5.399 -7.809 1.00 87.62 90 LEU A N 1
ATOM 704 C CA . LEU A 1 90 ? -0.402 -4.436 -8.034 1.00 87.62 90 LEU A CA 1
ATOM 705 C C . LEU A 1 90 ? -1.043 -4.544 -9.431 1.00 87.62 90 LEU A C 1
ATOM 707 O O . LEU A 1 90 ? -1.961 -3.780 -9.739 1.00 87.62 90 LEU A O 1
ATOM 711 N N . GLY A 1 91 ? -0.578 -5.468 -10.278 1.00 86.25 91 GLY A N 1
ATOM 712 C CA . GLY A 1 91 ? -1.088 -5.673 -11.632 1.00 86.25 91 GLY A CA 1
ATOM 713 C C . GLY A 1 91 ? -0.698 -4.568 -12.615 1.00 86.25 91 GLY A C 1
ATOM 714 O O . GLY A 1 91 ? -1.389 -4.369 -13.613 1.00 86.25 91 GLY A O 1
ATOM 715 N N . VAL A 1 92 ? 0.374 -3.818 -12.340 1.00 85.38 92 VAL A N 1
ATOM 716 C CA . VAL A 1 92 ? 0.928 -2.839 -13.284 1.00 85.38 92 VAL A CA 1
ATOM 717 C C . VAL A 1 92 ? 1.695 -3.589 -14.371 1.00 85.38 92 VAL A C 1
ATOM 719 O O . VAL A 1 92 ? 2.600 -4.368 -14.071 1.00 85.38 92 VAL A O 1
ATOM 722 N N . GLU A 1 93 ? 1.345 -3.355 -15.636 1.00 79.44 93 GLU A N 1
ATOM 723 C CA . GLU A 1 93 ? 1.987 -4.025 -16.768 1.00 79.44 93 GLU A CA 1
ATOM 724 C C . GLU A 1 93 ? 3.487 -3.713 -16.843 1.00 79.44 93 GLU A C 1
ATOM 726 O O . GLU A 1 93 ? 3.916 -2.557 -16.865 1.00 79.44 93 GLU A O 1
ATOM 731 N N . THR A 1 94 ? 4.297 -4.768 -16.939 1.00 68.19 94 THR A N 1
ATOM 732 C CA . THR A 1 94 ? 5.764 -4.684 -16.973 1.00 68.19 94 THR A CA 1
ATOM 733 C C . THR A 1 94 ? 6.303 -4.031 -18.239 1.00 68.19 94 THR A C 1
ATOM 735 O O . THR A 1 94 ? 7.358 -3.410 -18.191 1.00 68.19 94 THR A O 1
ATOM 738 N N . SER A 1 95 ? 5.574 -4.109 -19.355 1.00 68.44 95 SER A N 1
ATOM 739 C CA . SER A 1 95 ? 5.876 -3.390 -20.601 1.00 68.44 95 SER A CA 1
ATOM 740 C C . SER A 1 95 ? 5.828 -1.873 -20.443 1.00 68.44 95 SER A C 1
ATOM 742 O O . SER A 1 95 ? 6.440 -1.154 -21.227 1.00 68.44 95 SER A O 1
ATOM 744 N N . GLU A 1 96 ? 5.102 -1.385 -19.440 1.00 62.38 96 GLU A N 1
ATOM 745 C CA . GLU A 1 96 ? 4.962 0.039 -19.157 1.00 62.38 96 GLU A CA 1
ATOM 746 C C . GLU A 1 96 ? 5.831 0.503 -17.981 1.00 62.38 96 GLU A C 1
ATOM 748 O O . GLU A 1 96 ? 5.954 1.705 -17.727 1.00 62.38 96 GLU A O 1
ATOM 753 N N . LEU A 1 97 ? 6.425 -0.446 -17.254 1.00 65.69 97 LEU A N 1
ATOM 754 C CA . LEU A 1 97 ? 7.549 -0.184 -16.376 1.00 65.69 97 LEU A CA 1
ATOM 755 C C . LEU A 1 97 ? 8.745 0.034 -17.298 1.00 65.69 97 LEU A C 1
ATOM 757 O O . LEU A 1 97 ? 9.448 -0.907 -17.651 1.00 65.69 97 LEU A O 1
ATOM 761 N N . GLU A 1 98 ? 8.965 1.267 -17.749 1.00 62.28 98 GLU A N 1
ATOM 762 C CA . GLU A 1 98 ? 10.240 1.614 -18.367 1.00 62.28 98 GLU A CA 1
ATOM 763 C C . GLU A 1 98 ? 11.328 1.461 -17.293 1.00 62.28 98 GLU A C 1
ATOM 765 O O . GLU A 1 98 ? 11.626 2.396 -16.544 1.00 62.28 98 GLU A O 1
ATOM 770 N N . ILE A 1 99 ? 11.874 0.246 -17.169 1.00 61.75 99 ILE A N 1
ATOM 771 C CA . ILE A 1 99 ? 13.006 -0.087 -16.308 1.00 61.75 99 ILE A CA 1
ATOM 772 C C . ILE A 1 99 ? 14.221 0.604 -16.924 1.00 61.75 99 ILE A C 1
ATOM 774 O O . ILE A 1 99 ? 15.027 0.008 -17.634 1.00 61.75 99 ILE A O 1
ATOM 778 N N . HIS A 1 100 ? 14.334 1.906 -16.681 1.00 57.88 100 HIS A N 1
ATOM 779 C CA . HIS A 1 100 ? 15.582 2.622 -16.866 1.00 57.88 100 HIS A CA 1
ATOM 780 C C . HIS A 1 100 ? 16.475 2.213 -15.699 1.00 57.88 100 HIS A C 1
ATOM 782 O O . HIS A 1 100 ? 16.521 2.896 -14.675 1.00 57.88 100 HIS A O 1
ATOM 788 N N . ASP A 1 101 ? 17.133 1.063 -15.857 1.00 54.88 101 ASP A N 1
ATOM 789 C CA . ASP A 1 101 ? 18.109 0.468 -14.928 1.00 54.88 101 ASP A CA 1
ATOM 790 C C . ASP A 1 101 ? 19.201 1.484 -14.509 1.00 54.88 101 ASP A C 1
ATOM 792 O O . ASP A 1 101 ? 19.746 1.441 -13.410 1.00 54.88 101 ASP A O 1
ATOM 796 N N . ASP A 1 102 ? 19.427 2.511 -15.337 1.00 55.84 102 ASP A N 1
ATOM 797 C CA . ASP A 1 102 ? 20.385 3.595 -15.099 1.00 55.84 102 ASP A CA 1
ATOM 798 C C . ASP A 1 102 ? 19.878 4.731 -14.186 1.00 55.84 102 ASP A C 1
ATOM 800 O O . ASP A 1 102 ? 20.645 5.620 -13.788 1.00 55.84 102 ASP A O 1
ATOM 804 N N . SER A 1 103 ? 18.589 4.751 -13.826 1.00 59.97 103 SER A N 1
ATOM 805 C CA . SER A 1 103 ? 18.046 5.768 -12.924 1.00 59.97 103 SER A CA 1
ATOM 806 C C . SER A 1 103 ? 18.326 5.403 -11.466 1.00 59.97 103 SER A C 1
ATOM 808 O O . SER A 1 103 ? 17.627 4.598 -10.859 1.00 59.97 103 SER A O 1
ATOM 810 N N . LYS A 1 104 ? 19.306 6.075 -10.848 1.00 63.75 104 LYS A N 1
ATOM 811 C CA . LYS A 1 104 ? 19.600 5.949 -9.402 1.00 63.75 104 LYS A CA 1
ATOM 812 C C . LYS A 1 104 ? 18.436 6.357 -8.483 1.00 63.75 104 LYS A C 1
ATOM 814 O O . LYS A 1 104 ? 18.533 6.170 -7.271 1.00 63.75 104 LYS A O 1
ATOM 819 N N . ASP A 1 105 ? 17.367 6.950 -9.017 1.00 82.12 105 ASP A N 1
ATOM 820 C CA . ASP A 1 105 ? 16.238 7.448 -8.231 1.00 82.12 105 ASP A CA 1
ATOM 821 C C . ASP A 1 105 ? 15.119 6.401 -8.127 1.00 82.12 105 ASP A C 1
ATOM 823 O O . ASP A 1 105 ? 14.043 6.504 -8.722 1.00 82.12 105 ASP A O 1
ATOM 827 N N . THR A 1 106 ? 15.395 5.374 -7.328 1.00 85.62 106 THR A N 1
ATOM 828 C CA . THR A 1 106 ? 14.465 4.279 -7.014 1.00 85.62 106 THR A CA 1
ATOM 829 C C . THR A 1 106 ? 13.192 4.769 -6.321 1.00 85.62 106 THR A C 1
ATOM 831 O O . THR A 1 106 ? 12.133 4.158 -6.463 1.00 85.62 106 THR A O 1
ATOM 834 N N . VAL A 1 107 ? 13.258 5.912 -5.629 1.00 87.94 107 VAL A N 1
ATOM 835 C CA . VAL A 1 107 ? 12.095 6.552 -5.003 1.00 87.94 107 VAL A CA 1
ATOM 836 C C . VAL A 1 107 ? 11.154 7.101 -6.067 1.00 87.94 107 VAL A C 1
ATOM 838 O O . VAL A 1 107 ? 9.946 6.875 -5.987 1.00 87.94 107 VAL A O 1
ATOM 841 N N . LYS A 1 108 ? 11.682 7.798 -7.078 1.00 86.75 108 LYS A N 1
ATOM 842 C CA . LYS A 1 108 ? 10.877 8.298 -8.197 1.00 86.75 108 LYS A CA 1
ATOM 843 C C . LYS A 1 108 ? 10.243 7.154 -8.987 1.00 86.75 108 LYS A C 1
ATOM 845 O O . LYS A 1 108 ? 9.059 7.244 -9.304 1.00 86.75 108 LYS A O 1
ATOM 850 N N . GLN A 1 109 ? 10.993 6.082 -9.245 1.00 86.38 109 GLN A N 1
ATOM 851 C CA . GLN A 1 109 ? 10.474 4.893 -9.931 1.00 86.38 109 GLN A CA 1
ATOM 852 C C . GLN A 1 109 ? 9.332 4.246 -9.143 1.00 86.38 109 GLN A C 1
ATOM 854 O O . GLN A 1 109 ? 8.220 4.117 -9.655 1.00 86.38 109 GLN A O 1
ATOM 859 N N . GLY A 1 110 ? 9.545 3.954 -7.857 1.00 89.25 110 GLY A N 1
ATOM 860 C CA . GLY A 1 110 ? 8.487 3.405 -7.010 1.00 89.25 110 GLY A CA 1
ATOM 861 C C . GLY A 1 110 ? 7.276 4.318 -6.892 1.00 89.25 110 GLY A C 1
ATOM 862 O O . GLY A 1 110 ? 6.144 3.843 -6.933 1.00 89.25 110 GLY A O 1
ATOM 863 N N . TYR A 1 111 ? 7.481 5.632 -6.837 1.00 89.75 111 TYR A N 1
ATOM 864 C CA . TYR A 1 111 ? 6.372 6.575 -6.851 1.00 89.75 111 TYR A CA 1
ATOM 865 C C . TYR A 1 111 ? 5.578 6.520 -8.159 1.00 89.75 111 TYR A C 1
ATOM 867 O O . TYR A 1 111 ? 4.352 6.503 -8.114 1.00 89.75 111 TYR A O 1
ATOM 875 N N . MET A 1 112 ? 6.245 6.466 -9.314 1.00 87.88 112 MET A N 1
ATOM 876 C CA . MET A 1 112 ? 5.578 6.390 -10.616 1.00 87.88 112 MET A CA 1
ATOM 877 C C . MET A 1 112 ? 4.726 5.128 -10.750 1.00 87.88 112 MET A C 1
ATOM 879 O O . MET A 1 112 ? 3.583 5.225 -11.192 1.00 87.88 112 MET A O 1
ATOM 883 N N . VAL A 1 113 ? 5.239 3.977 -10.312 1.00 89.62 113 VAL A N 1
ATOM 884 C CA . VAL A 1 113 ? 4.500 2.705 -10.317 1.00 89.62 113 VAL A CA 1
ATOM 885 C C . VAL A 1 113 ? 3.264 2.773 -9.427 1.00 89.62 113 VAL A C 1
ATOM 887 O O . VAL A 1 113 ? 2.154 2.500 -9.883 1.00 89.62 113 VAL A O 1
ATOM 890 N N . LEU A 1 114 ? 3.436 3.206 -8.176 1.00 90.25 114 LEU A N 1
ATOM 891 C CA . LEU A 1 114 ? 2.331 3.345 -7.228 1.00 90.25 114 LEU A CA 1
ATOM 892 C C . LEU A 1 114 ? 1.294 4.363 -7.702 1.00 90.25 114 LEU A C 1
ATOM 894 O O . LEU A 1 114 ? 0.095 4.131 -7.585 1.00 90.25 114 LEU A O 1
ATOM 898 N N . HIS A 1 115 ? 1.742 5.496 -8.243 1.00 88.50 115 HIS A N 1
ATOM 899 C CA . HIS A 1 115 ? 0.861 6.531 -8.765 1.00 88.50 115 HIS A CA 1
ATOM 900 C C . HIS A 1 115 ? 0.107 6.044 -10.006 1.00 88.50 115 HIS A C 1
ATOM 902 O O . HIS A 1 115 ? -1.072 6.353 -10.162 1.00 88.50 115 HIS A O 1
ATOM 908 N N . LYS A 1 116 ? 0.754 5.256 -10.870 1.00 87.50 116 LYS A N 1
ATOM 909 C CA . LYS A 1 116 ? 0.105 4.647 -12.030 1.00 87.50 116 LYS A CA 1
ATOM 910 C C . LYS A 1 116 ? -0.995 3.690 -11.599 1.00 87.50 116 LYS A C 1
ATOM 912 O O . LYS A 1 116 ? -2.132 3.902 -12.003 1.00 87.50 116 LYS A O 1
ATOM 917 N N . TRP A 1 117 ? -0.679 2.733 -10.727 1.00 89.00 117 TRP A N 1
ATOM 918 C CA . TRP A 1 117 ? -1.673 1.848 -10.119 1.00 89.00 117 TRP A CA 1
ATOM 919 C C . TRP A 1 117 ? -2.824 2.648 -9.495 1.00 89.00 117 TRP A C 1
ATOM 921 O O . TRP A 1 117 ? -3.991 2.412 -9.790 1.00 89.00 117 TRP A O 1
ATOM 931 N N . PHE A 1 118 ? -2.508 3.677 -8.712 1.00 86.19 118 PHE A N 1
ATOM 932 C CA . PHE A 1 118 ? -3.508 4.527 -8.071 1.00 86.19 118 PHE A CA 1
ATOM 933 C C . PHE A 1 118 ? -4.404 5.291 -9.064 1.00 86.19 118 PHE A C 1
ATOM 935 O O . PHE A 1 118 ? -5.512 5.683 -8.715 1.00 86.19 118 PHE A O 1
ATOM 942 N N . LYS A 1 119 ? -3.959 5.532 -10.302 1.00 85.12 119 LYS A N 1
ATOM 943 C CA . LYS A 1 119 ? -4.759 6.204 -11.340 1.00 85.12 119 LYS A CA 1
ATOM 944 C C . LYS A 1 119 ? -5.493 5.236 -12.264 1.00 85.12 119 LYS A C 1
ATOM 946 O O . LYS A 1 119 ? -6.548 5.608 -12.768 1.00 85.12 119 LYS A O 1
ATOM 951 N N . SER A 1 120 ? -4.941 4.050 -12.507 1.00 79.94 120 SER A N 1
ATOM 952 C CA . SER A 1 120 ? -5.513 3.049 -13.413 1.00 79.94 120 SER A CA 1
ATOM 953 C C . SER A 1 120 ? -6.486 2.092 -12.726 1.00 79.94 120 SER A C 1
ATOM 955 O O . SER A 1 120 ? -7.331 1.508 -13.398 1.00 79.94 120 SER A O 1
ATOM 957 N N . CYS A 1 121 ? -6.379 1.919 -11.408 1.00 71.44 121 CYS A N 1
ATOM 958 C CA . CYS A 1 12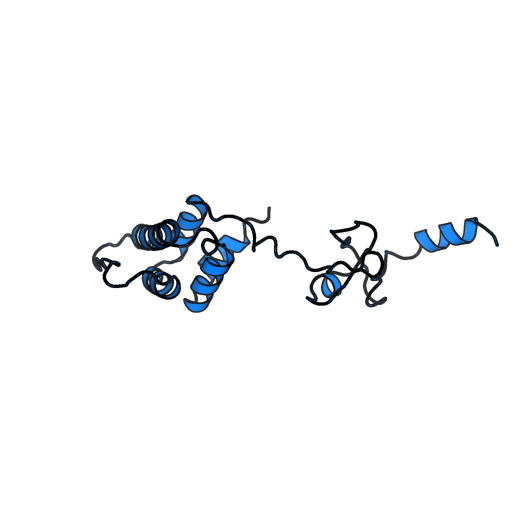1 ? -7.179 0.956 -10.662 1.00 71.44 121 CYS A CA 1
ATOM 959 C C . CYS A 1 121 ? -8.587 1.486 -10.342 1.00 71.44 121 CYS A C 1
ATOM 961 O O . CYS A 1 121 ? -8.776 2.687 -10.126 1.00 71.44 121 CYS A O 1
ATOM 963 N N . ASP A 1 122 ? -9.566 0.583 -10.242 1.00 74.50 122 ASP A N 1
ATOM 964 C CA . ASP A 1 122 ? -10.921 0.909 -9.788 1.00 74.50 122 ASP A CA 1
ATOM 965 C C . ASP A 1 122 ? -10.882 1.586 -8.403 1.00 74.50 122 ASP A C 1
ATOM 967 O O . ASP A 1 122 ? -10.153 1.122 -7.521 1.00 74.50 122 ASP A O 1
ATOM 971 N N . PRO A 1 123 ? -11.694 2.628 -8.141 1.00 69.31 123 PRO A N 1
ATOM 972 C CA . PRO A 1 123 ? -11.734 3.294 -6.836 1.00 69.31 123 PRO A CA 1
ATOM 973 C C . PRO A 1 123 ? -12.025 2.352 -5.658 1.00 69.31 123 PRO A C 1
ATOM 975 O O . PRO A 1 123 ? -11.599 2.629 -4.540 1.00 69.31 123 PRO A O 1
ATOM 978 N N . GLU A 1 124 ? -12.723 1.238 -5.905 1.00 67.81 124 GLU A N 1
ATOM 979 C CA . GLU A 1 124 ? -12.999 0.189 -4.911 1.00 67.81 124 GLU A CA 1
ATOM 980 C C . GLU A 1 124 ? -11.769 -0.663 -4.573 1.00 67.81 124 GLU A C 1
ATOM 982 O O . GLU A 1 124 ? -11.691 -1.233 -3.490 1.00 67.81 124 GLU A O 1
ATOM 987 N N . LYS A 1 125 ? -10.787 -0.731 -5.476 1.00 70.31 125 LYS A N 1
ATOM 988 C CA . LYS A 1 125 ? -9.540 -1.489 -5.311 1.00 70.31 125 LYS A CA 1
ATOM 989 C C . LYS A 1 125 ? -8.372 -0.613 -4.851 1.00 70.31 125 LYS A C 1
ATOM 991 O O . LYS A 1 125 ? -7.370 -1.152 -4.387 1.00 70.31 125 LYS A O 1
ATOM 996 N N . GLN A 1 126 ? -8.509 0.717 -4.897 1.00 76.19 126 GLN A N 1
ATOM 997 C CA . GLN A 1 126 ? -7.556 1.701 -4.354 1.00 76.19 126 GLN A CA 1
ATOM 998 C C . GLN A 1 126 ? -7.602 1.781 -2.816 1.00 76.19 126 GLN A C 1
ATOM 1000 O O . GLN A 1 126 ? -7.736 2.854 -2.215 1.00 76.19 126 GLN A O 1
ATOM 1005 N N . THR A 1 127 ? -7.511 0.633 -2.156 1.00 78.06 127 THR A N 1
ATOM 1006 C CA . THR A 1 127 ? -7.558 0.540 -0.698 1.00 78.06 127 THR A CA 1
ATOM 1007 C C . THR A 1 127 ? -6.159 0.368 -0.124 1.00 78.06 127 THR A C 1
ATOM 1009 O O . THR A 1 127 ? -5.240 -0.121 -0.786 1.00 78.06 127 THR A O 1
ATOM 1012 N N . LEU A 1 128 ? -5.997 0.758 1.142 1.00 80.56 128 LEU A N 1
ATOM 1013 C CA . LEU A 1 128 ? -4.790 0.435 1.903 1.00 80.56 128 LEU A CA 1
ATOM 1014 C C . LEU A 1 128 ? -4.552 -1.069 2.000 1.00 80.56 128 LEU A C 1
ATOM 1016 O O . LEU A 1 128 ? -3.399 -1.472 2.076 1.00 80.56 128 LEU A O 1
ATOM 1020 N N . LYS A 1 129 ? -5.622 -1.869 1.988 1.00 82.75 129 LYS A N 1
ATOM 1021 C CA . LYS A 1 129 ? -5.557 -3.327 2.025 1.00 82.75 129 LYS A CA 1
ATOM 1022 C C . LYS A 1 129 ? -4.871 -3.873 0.779 1.00 82.75 129 LYS A C 1
ATOM 1024 O O . LYS A 1 129 ? -3.824 -4.480 0.912 1.00 82.75 129 LYS A O 1
ATOM 1029 N N . THR A 1 130 ? -5.352 -3.517 -0.414 1.00 86.00 130 THR A N 1
ATOM 1030 C CA . THR A 1 130 ? -4.736 -3.943 -1.683 1.00 86.00 130 THR A CA 1
ATOM 1031 C C . THR A 1 130 ? -3.253 -3.571 -1.757 1.00 86.00 130 THR A C 1
ATOM 1033 O O . THR A 1 130 ? -2.426 -4.364 -2.197 1.00 86.00 130 THR A O 1
ATOM 1036 N N . LEU A 1 131 ? -2.899 -2.358 -1.314 1.00 88.56 131 LEU A N 1
ATOM 1037 C CA . LEU A 1 131 ? -1.499 -1.942 -1.260 1.00 88.56 131 LEU A CA 1
ATOM 1038 C C . LEU A 1 131 ? -0.712 -2.718 -0.194 1.00 88.56 131 LEU A C 1
ATOM 1040 O O . LEU 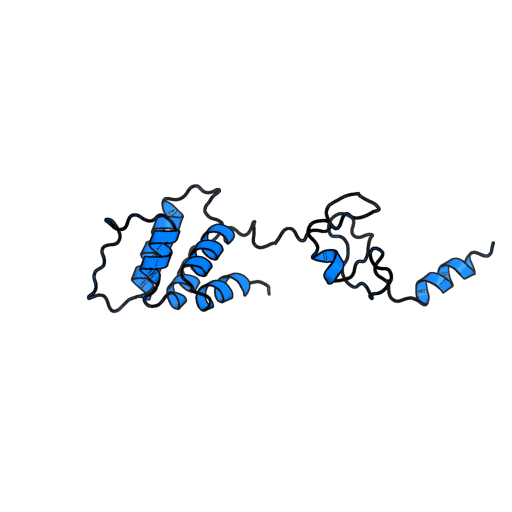A 1 131 ? 0.438 -3.061 -0.428 1.00 88.56 131 LEU A O 1
ATOM 1044 N N . GLY A 1 132 ? -1.310 -2.977 0.967 1.00 87.19 132 GLY A N 1
ATOM 1045 C CA . GLY A 1 132 ? -0.711 -3.758 2.045 1.00 87.19 132 GLY A CA 1
ATOM 1046 C C . GLY A 1 132 ? -0.399 -5.190 1.621 1.00 87.19 132 GLY A C 1
ATOM 1047 O O . GLY A 1 132 ? 0.734 -5.622 1.805 1.00 87.19 132 GLY A O 1
ATOM 1048 N N . ASP A 1 133 ? -1.356 -5.860 0.982 1.00 86.75 133 ASP A N 1
ATOM 1049 C CA . ASP A 1 133 ? -1.224 -7.232 0.484 1.00 86.75 133 ASP A CA 1
ATOM 1050 C C . ASP A 1 133 ? -0.074 -7.321 -0.538 1.00 86.75 133 ASP A C 1
ATOM 1052 O O . ASP A 1 133 ? 0.831 -8.140 -0.402 1.00 86.75 133 ASP A O 1
ATOM 1056 N N . ALA A 1 134 ? -0.010 -6.387 -1.496 1.00 88.94 134 ALA A N 1
ATOM 1057 C CA . ALA A 1 134 ? 1.080 -6.340 -2.476 1.00 88.94 134 ALA A CA 1
ATOM 1058 C C . ALA A 1 134 ? 2.458 -6.051 -1.850 1.00 88.94 134 ALA A C 1
ATOM 1060 O O . ALA A 1 134 ? 3.484 -6.522 -2.343 1.00 88.94 134 ALA A O 1
ATOM 1061 N N . LEU A 1 135 ? 2.509 -5.256 -0.776 1.00 89.50 135 LEU A N 1
ATOM 1062 C CA . LEU A 1 135 ? 3.747 -5.015 -0.030 1.00 89.50 135 LEU A CA 1
ATOM 1063 C C . LEU A 1 135 ? 4.174 -6.243 0.776 1.00 89.50 135 LEU A C 1
ATOM 1065 O O . LEU A 1 135 ? 5.375 -6.465 0.916 1.00 89.50 135 LEU A O 1
ATOM 1069 N N . GLU A 1 136 ? 3.227 -7.009 1.313 1.00 87.12 136 GLU A N 1
ATOM 1070 C CA . GLU A 1 136 ? 3.492 -8.263 2.017 1.00 87.12 136 GLU A CA 1
ATOM 1071 C C . GLU A 1 136 ? 4.023 -9.331 1.054 1.00 87.12 136 GLU A C 1
ATOM 1073 O O . GLU A 1 136 ? 5.077 -9.908 1.322 1.00 87.12 136 GLU A O 1
ATOM 1078 N N . GLU A 1 137 ? 3.385 -9.507 -0.109 1.00 87.75 137 GLU A N 1
ATOM 1079 C CA . GLU A 1 137 ? 3.846 -10.432 -1.156 1.00 87.75 137 GLU A CA 1
ATOM 1080 C C . GLU A 1 137 ? 5.230 -10.057 -1.715 1.00 87.75 137 GLU A C 1
ATOM 1082 O O . GLU A 1 137 ? 6.026 -10.929 -2.061 1.00 87.75 137 GLU A O 1
ATOM 1087 N N . ALA A 1 138 ? 5.558 -8.763 -1.755 1.00 86.81 138 ALA A N 1
ATOM 1088 C CA . ALA A 1 138 ? 6.879 -8.270 -2.148 1.00 86.81 138 ALA A CA 1
ATOM 1089 C C . ALA A 1 138 ? 7.908 -8.234 -1.001 1.00 86.81 138 ALA A C 1
ATOM 1091 O O . ALA A 1 138 ? 8.972 -7.628 -1.164 1.00 86.81 138 ALA A O 1
ATOM 1092 N N . GLU A 1 139 ? 7.583 -8.782 0.174 1.00 87.19 139 GLU A N 1
ATOM 1093 C CA . GLU A 1 139 ? 8.419 -8.766 1.385 1.00 87.19 139 GLU A CA 1
ATOM 1094 C C . GLU A 1 139 ? 8.886 -7.346 1.802 1.00 87.19 139 GLU A C 1
ATOM 1096 O O . GLU A 1 139 ? 9.905 -7.143 2.467 1.00 87.19 139 GLU A O 1
ATOM 1101 N N . CYS A 1 140 ? 8.114 -6.315 1.447 1.00 85.69 140 CYS A N 1
ATOM 1102 C CA . CYS A 1 140 ? 8.399 -4.900 1.695 1.00 85.69 140 CYS A CA 1
ATOM 1103 C C .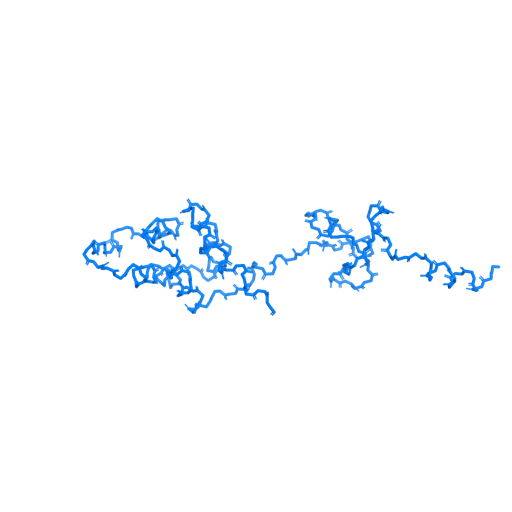 CYS A 1 140 ? 7.885 -4.440 3.072 1.00 85.69 140 CYS A C 1
ATOM 1105 O O . CYS A 1 140 ? 7.137 -3.464 3.203 1.00 85.69 140 CYS A O 1
ATOM 1107 N N . LEU A 1 141 ? 8.324 -5.123 4.131 1.00 82.69 141 LEU A N 1
ATOM 1108 C CA . LEU A 1 141 ? 7.806 -4.948 5.496 1.00 82.69 141 LEU A CA 1
ATOM 1109 C C . LEU A 1 141 ? 8.008 -3.530 6.062 1.00 82.69 141 LEU A C 1
ATOM 1111 O O . LEU A 1 141 ? 7.192 -3.040 6.844 1.00 82.69 141 LEU A O 1
ATOM 1115 N N . ASP A 1 142 ? 9.073 -2.835 5.662 1.00 83.06 142 ASP A N 1
ATOM 1116 C CA . ASP A 1 142 ? 9.332 -1.459 6.108 1.00 83.06 142 ASP A CA 1
ATOM 1117 C C . ASP A 1 142 ? 8.367 -0.445 5.489 1.00 83.06 142 ASP A C 1
ATOM 1119 O O . ASP A 1 142 ? 8.003 0.551 6.126 1.00 83.06 142 ASP A O 1
ATOM 1123 N N . ALA A 1 143 ? 7.920 -0.707 4.263 1.00 85.06 143 ALA A N 1
ATOM 1124 C CA . ALA A 1 143 ? 6.889 0.075 3.603 1.00 85.06 143 ALA A CA 1
ATOM 1125 C C . ALA A 1 143 ? 5.510 -0.207 4.221 1.00 85.06 143 ALA A C 1
ATOM 1127 O O . ALA A 1 143 ? 4.754 0.732 4.478 1.00 85.06 143 ALA A O 1
ATOM 1128 N N . LEU A 1 144 ? 5.230 -1.469 4.569 1.00 83.50 144 LEU A N 1
ATOM 1129 C CA . LEU A 1 144 ? 3.998 -1.874 5.251 1.00 83.50 144 LEU A CA 1
ATOM 1130 C C . LEU A 1 144 ? 3.848 -1.191 6.623 1.00 83.50 144 LEU A C 1
ATOM 1132 O O . LEU A 1 144 ? 2.805 -0.610 6.933 1.00 83.50 144 LEU A O 1
ATOM 1136 N N . LYS A 1 145 ? 4.923 -1.141 7.422 1.00 81.44 145 LYS A N 1
ATOM 1137 C CA . LYS A 1 145 ? 4.938 -0.418 8.712 1.00 81.44 145 LYS A CA 1
ATOM 1138 C C . LYS A 1 145 ? 4.592 1.066 8.558 1.00 81.44 145 LYS A C 1
ATOM 1140 O O . LYS A 1 145 ? 3.934 1.644 9.427 1.00 81.44 145 LYS A O 1
ATOM 1145 N N . CYS A 1 146 ? 5.003 1.691 7.453 1.00 79.81 146 CYS A N 1
ATOM 1146 C CA . CYS A 1 146 ? 4.717 3.100 7.178 1.00 79.81 146 CYS A CA 1
ATOM 1147 C C . CYS A 1 146 ? 3.228 3.369 6.910 1.00 79.81 146 CYS A C 1
ATOM 1149 O O . CYS A 1 146 ? 2.768 4.481 7.174 1.00 79.81 146 CYS A O 1
ATOM 1151 N N . LEU A 1 147 ? 2.481 2.366 6.440 1.00 74.44 147 LEU A N 1
ATOM 1152 C CA . LEU A 1 147 ? 1.029 2.441 6.269 1.00 74.44 147 LEU A CA 1
ATOM 1153 C C . LEU A 1 147 ? 0.281 2.289 7.601 1.00 74.44 147 LEU A C 1
ATOM 1155 O O . LEU A 1 147 ? -0.694 3.000 7.839 1.00 74.44 147 LEU A O 1
ATOM 1159 N N . SER A 1 148 ? 0.776 1.428 8.496 1.00 65.50 148 SER A N 1
ATOM 1160 C CA . SER A 1 148 ? 0.169 1.183 9.815 1.00 65.50 148 SER A CA 1
ATOM 1161 C C . SER A 1 148 ? 0.407 2.308 10.835 1.00 65.50 148 SER A C 1
ATOM 1163 O O . SER A 1 148 ? -0.300 2.383 11.838 1.00 65.50 148 SER A O 1
ATOM 1165 N N . SER A 1 149 ? 1.398 3.178 10.613 1.00 57.50 149 SER A N 1
ATOM 1166 C CA . SER A 1 149 ? 1.854 4.171 11.604 1.00 57.50 149 SER A CA 1
ATOM 1167 C C . SER A 1 149 ? 1.059 5.490 11.626 1.00 57.50 149 SER A C 1
ATOM 1169 O O . SER A 1 149 ? 1.354 6.357 12.444 1.00 57.50 149 SER A O 1
ATOM 1171 N N . ASP A 1 150 ? 0.056 5.675 10.758 1.00 50.38 150 ASP A N 1
ATOM 1172 C CA . ASP A 1 150 ? -0.812 6.873 10.765 1.00 50.38 150 ASP A CA 1
ATOM 1173 C C . ASP A 1 150 ? -1.971 6.768 11.794 1.00 50.38 150 ASP A C 1
ATOM 1175 O O . ASP A 1 150 ? -2.946 7.514 11.712 1.00 50.38 150 ASP A O 1
ATOM 1179 N N . VAL A 1 151 ? -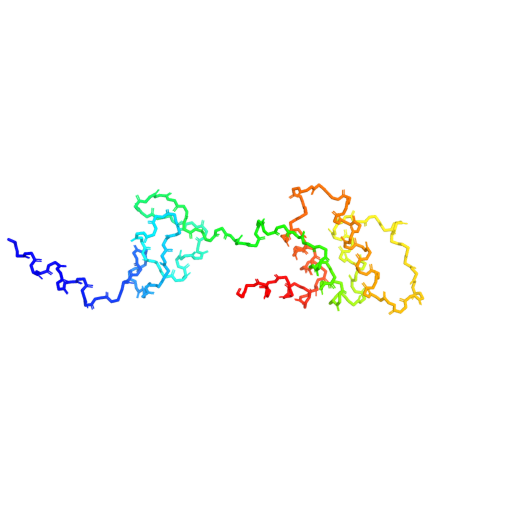1.869 5.867 12.779 1.00 40.34 151 VAL A N 1
ATOM 1180 C CA . VAL A 1 151 ? -2.697 5.881 13.995 1.00 40.34 151 VAL A CA 1
ATOM 1181 C C . VAL A 1 151 ? -1.980 6.746 15.036 1.00 40.34 151 VAL A C 1
ATOM 1183 O O . VAL A 1 151 ? -1.129 6.263 15.784 1.00 40.34 151 VAL A O 1
ATOM 1186 N N . LYS A 1 152 ? -2.276 8.046 15.049 1.00 31.47 152 LYS A N 1
ATOM 1187 C CA . LYS A 1 152 ? -1.903 8.962 16.132 1.00 31.47 152 LYS A CA 1
ATOM 1188 C C . LYS A 1 152 ? -3.086 9.831 16.511 1.00 31.47 152 LYS A C 1
ATOM 1190 O O . LYS A 1 152 ? -3.752 10.326 15.575 1.00 31.47 152 LYS A O 1
#

Sequence (152 aa):
MNPDLKEKFKSLFPSLCLFCEEKVSTLKCQSCGQMVICEECGTEPNSTCLECQQPTTRESGIESRKLKEKDLLKVAKKLGNNWWQVGIFLGVETSELEIHDDSKDTVKQGYMVLHKWFKSCDPEKQTLKTLGDALEEAECLDALKCLSSDVK

Secondary structure (DSSP, 8-state):
--THHHHHHHTSS--B-TTTSSSB--EEPTTTS--EE-TTTTTSTT-B-TTT--B-----TTTT----HHHHHHHHHHHGGGHHHHHHHTT--TTTS---TT---HHHHHHHHHHHHHHHS-TTT-SHHHHHHHHHHTT-HHHHHHHHTT--

InterPro domains:
  IPR000488 Death domain [PF00531] (71-148)
  IPR000488 Death domain [PS50017] (68-151)
  IPR011029 Death-like domain superfamily [G3DSA:1.10.533.10] (60-149)
  IPR011029 Death-like domain superfamily [SSF47986] (63-145)

Radius of gyration: 22.86 Å; chains: 1; bounding box: 55×26×70 Å

Organism: NCBI:txid2607531

Foldseek 3Di:
DDPVVVVVVVVPDQQAAPVPSPDRFDDAQPPPSPHTHHPVLLCDQPNADPPPRHGSHDPVPQFPPQDDLVLQLLLLVQCQQLLVQLLVLLVNDPVPLPPPVVDPPSSVSSSVSSVVSCVPPDSNCRGSVSSLVSCVVSVSVVSNVSSVPPPD

pLDDT: mean 71.01, std 15.15, range [31.47, 90.56]